Protein AF-A0A7X1J6A5-F1 (afdb_monomer)

pLDDT: mean 86.36, std 10.32, range [50.88, 98.5]

Organism: NCBI:txid2759956

Secondary structure (DSSP, 8-state):
--EEEEPPHHHHTT-S-TT--EEEEEEEEETTEEEEEEEEE-HHHHHHHHHHHHHHHHHHHHHHHHHHHHHHHHHHHHHHHHHHHHHTT---HHHHHHHHHHHHTT-

Mean predicted aligned error: 11.25 Å

Foldseek 3Di:
DKDKDFADPVRLVPPPDSQLRMKIWDWDDDPPDTDTDIDRHHPVVVVVVVVVVVVVVVVVVVVVVVVVVVVVVVVVVVVVVVVVCVVVVVPPVVVVVVVVVVVVVVD

Solvent-accessible surface area (backbone atoms only — not comparable to full-atom v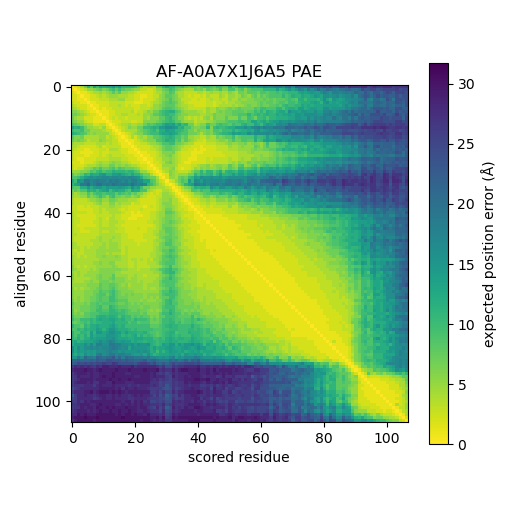alues): 6151 Å² total; per-residue (Å²): 120,76,48,78,46,76,59,55,70,75,77,37,63,89,48,96,60,60,66,41,36,32,42,37,37,41,66,42,80,49,102,90,48,77,46,75,47,76,45,72,32,33,71,68,52,52,53,51,51,49,55,54,48,54,51,51,53,51,50,53,51,51,53,49,53,51,53,50,52,55,48,52,52,52,52,52,50,52,53,51,52,55,50,50,36,59,75,68,67,50,71,59,56,69,58,51,47,52,51,51,54,53,55,62,75,76,111

Radius of gyration: 28.92 Å; Cα contacts (8 Å, |Δi|>4): 75; chains: 1; bounding box: 57×21×78 Å

Structure (mmCIF, N/CA/C/O backbone):
data_AF-A0A7X1J6A5-F1
#
_entry.id   AF-A0A7X1J6A5-F1
#
loop_
_atom_site.group_PDB
_atom_site.id
_atom_site.type_symbol
_atom_site.label_atom_id
_atom_site.label_alt_id
_atom_site.label_comp_id
_atom_site.label_asym_id
_atom_site.label_entity_id
_atom_site.label_seq_id
_atom_site.pdbx_PDB_ins_code
_atom_site.Cartn_x
_atom_site.Cartn_y
_atom_site.Cartn_z
_atom_site.occupancy
_atom_site.B_iso_or_equiv
_atom_site.auth_seq_id
_atom_site.auth_comp_id
_atom_site.auth_asym_id
_atom_site.auth_atom_id
_atom_site.pdbx_PDB_model_num
ATOM 1 N N . MET A 1 1 ? -15.356 7.892 1.882 1.00 68.81 1 MET A N 1
ATOM 2 C CA . MET A 1 1 ? -14.814 8.513 3.107 1.00 68.81 1 MET A CA 1
ATOM 3 C C . MET A 1 1 ? -14.793 7.461 4.201 1.00 68.81 1 MET A C 1
ATOM 5 O O . MET A 1 1 ? -15.766 6.725 4.300 1.00 68.81 1 MET A O 1
ATOM 9 N N . LEU A 1 2 ? -13.687 7.333 4.932 1.00 82.88 2 LEU A N 1
ATOM 10 C CA . LEU A 1 2 ? -13.583 6.437 6.084 1.00 82.88 2 LEU A CA 1
ATOM 11 C C . LEU A 1 2 ? -14.004 7.225 7.327 1.00 82.88 2 LEU A C 1
ATOM 13 O O . LEU A 1 2 ? -13.552 8.355 7.502 1.00 82.88 2 LEU A O 1
ATOM 17 N N . THR A 1 3 ? -14.899 6.666 8.137 1.00 88.75 3 THR A N 1
ATOM 18 C CA . THR A 1 3 ? -15.404 7.321 9.352 1.00 88.75 3 THR A CA 1
ATOM 19 C C . THR A 1 3 ? -15.076 6.484 10.577 1.00 88.75 3 THR A C 1
ATOM 21 O O . THR A 1 3 ? -15.095 5.255 10.526 1.00 88.75 3 THR A O 1
ATOM 24 N N . LEU A 1 4 ? -14.744 7.165 11.671 1.00 90.56 4 LEU A N 1
ATOM 25 C CA . LEU A 1 4 ? -14.400 6.558 12.949 1.00 90.56 4 LEU A CA 1
ATOM 26 C C . LEU A 1 4 ? -15.215 7.242 14.041 1.00 90.56 4 LEU A C 1
ATOM 28 O O . LEU A 1 4 ? -15.245 8.471 14.100 1.00 90.56 4 LEU A O 1
ATOM 32 N N . ARG A 1 5 ? -15.870 6.451 14.892 1.00 92.25 5 ARG A N 1
ATOM 33 C CA . ARG A 1 5 ? -16.605 6.956 16.055 1.00 92.25 5 ARG A CA 1
ATOM 34 C C . ARG A 1 5 ? -16.417 6.054 17.266 1.00 92.25 5 ARG A C 1
ATOM 36 O O . ARG A 1 5 ? -16.248 4.846 17.121 1.00 92.25 5 ARG A O 1
ATOM 43 N N . LEU A 1 6 ? -16.490 6.652 18.449 1.00 91.81 6 LEU A N 1
ATOM 44 C CA . LEU A 1 6 ? -16.660 5.919 19.699 1.00 91.81 6 LEU A CA 1
ATOM 45 C C . LEU A 1 6 ? -18.149 5.615 19.890 1.00 91.81 6 LEU A C 1
ATOM 47 O O . LEU A 1 6 ? -18.995 6.477 19.642 1.00 91.81 6 LEU A O 1
ATOM 51 N N . LEU A 1 7 ? -18.455 4.383 20.279 1.00 89.81 7 LEU A N 1
ATOM 52 C CA . LEU A 1 7 ? -19.799 3.934 20.611 1.00 89.81 7 LEU A CA 1
ATOM 53 C C . LEU A 1 7 ? -20.189 4.498 21.985 1.00 89.81 7 LEU A C 1
ATOM 55 O O . LEU A 1 7 ? -19.383 4.411 22.916 1.00 89.81 7 LEU A O 1
ATOM 59 N N . PRO A 1 8 ? -21.391 5.078 22.116 1.00 90.19 8 PRO A N 1
ATOM 60 C CA . PRO A 1 8 ? -21.896 5.548 23.395 1.00 90.19 8 PRO A CA 1
ATOM 61 C C . PRO A 1 8 ? -22.296 4.362 24.292 1.00 90.19 8 PRO A C 1
ATOM 63 O O . PRO A 1 8 ? -22.483 3.238 23.818 1.00 90.19 8 PRO A O 1
ATOM 66 N N . GLU A 1 9 ? -22.400 4.604 25.597 1.00 86.19 9 GLU A N 1
ATOM 67 C CA . GLU A 1 9 ? -22.580 3.561 26.617 1.00 86.19 9 GLU A CA 1
ATOM 68 C C . GLU A 1 9 ? -23.884 2.767 26.422 1.00 86.19 9 GLU A C 1
ATOM 70 O O . GLU A 1 9 ? -23.913 1.550 26.616 1.00 86.19 9 GLU A O 1
ATOM 75 N N . GLU A 1 10 ? -24.935 3.415 25.916 1.00 89.62 10 GLU A N 1
ATOM 76 C CA . GLU A 1 10 ? -26.224 2.788 25.614 1.00 89.62 10 GLU A CA 1
ATOM 77 C C . GLU A 1 10 ? -26.126 1.763 24.473 1.00 89.62 10 GLU A C 1
ATOM 79 O O . GLU A 1 10 ? -26.818 0.748 24.497 1.00 89.62 10 GLU A O 1
ATOM 84 N N . GLU A 1 11 ? -25.255 1.995 23.483 1.00 84.81 11 GLU A N 1
ATOM 85 C CA . GLU A 1 11 ? -25.013 1.057 22.373 1.00 84.81 11 GLU A CA 1
ATOM 86 C C . GLU A 1 11 ? -24.089 -0.107 22.775 1.00 84.81 11 GLU A C 1
ATOM 88 O O . GLU A 1 11 ? -24.024 -1.121 22.071 1.00 84.81 11 GLU A O 1
ATOM 93 N N . LEU A 1 12 ? -23.359 0.036 23.885 1.00 85.62 12 LEU A N 1
ATOM 94 C CA . LEU A 1 12 ? -22.501 -1.003 24.460 1.00 85.62 12 LEU A CA 1
ATOM 95 C C . LEU A 1 12 ? -23.259 -1.893 25.451 1.00 85.62 12 LEU A C 1
ATOM 97 O O . LEU A 1 12 ? -22.872 -3.048 25.652 1.00 85.62 12 LEU A O 1
ATOM 101 N N . ALA A 1 13 ? -24.357 -1.397 26.026 1.00 82.12 13 ALA A N 1
ATOM 102 C CA . ALA A 1 13 ? -25.219 -2.161 26.915 1.00 82.12 13 ALA A CA 1
ATOM 103 C C . ALA A 1 13 ? -25.784 -3.404 26.196 1.00 82.12 13 ALA A C 1
ATOM 105 O O . ALA A 1 13 ? -26.577 -3.312 25.262 1.00 82.12 13 ALA A O 1
ATOM 106 N N . GLY A 1 14 ? -25.354 -4.594 26.624 1.00 77.56 14 GLY A N 1
ATOM 107 C CA . GLY A 1 14 ? -25.769 -5.875 26.035 1.00 77.56 14 GLY A CA 1
ATOM 108 C C . GLY A 1 14 ? -24.863 -6.406 24.917 1.00 77.56 14 GLY A C 1
ATOM 109 O O . GLY A 1 14 ? -25.140 -7.471 24.364 1.00 77.56 14 GLY A O 1
ATOM 110 N N . VAL A 1 15 ? -23.763 -5.719 24.594 1.00 81.75 15 VAL A N 1
ATOM 111 C CA . VAL A 1 15 ? -22.726 -6.245 23.697 1.00 81.75 15 VAL A CA 1
ATOM 112 C C . VAL A 1 15 ? -21.813 -7.194 24.477 1.00 81.75 15 VAL A C 1
ATOM 114 O O . VAL A 1 15 ? -21.361 -6.876 25.571 1.00 81.75 15 VAL A O 1
ATOM 117 N N . ALA A 1 16 ? -21.516 -8.360 23.898 1.00 82.81 16 ALA A N 1
ATOM 118 C CA . ALA A 1 16 ? -20.708 -9.396 24.552 1.00 82.81 16 ALA A CA 1
ATOM 119 C C . ALA A 1 16 ? -19.255 -8.970 24.853 1.00 82.81 16 ALA A C 1
ATOM 121 O O . ALA A 1 16 ? -18.624 -9.542 25.735 1.00 82.81 16 ALA A O 1
ATOM 122 N N . ASP A 1 17 ? -18.730 -7.989 24.114 1.00 85.50 17 ASP A N 1
ATOM 123 C CA . ASP A 1 17 ? -17.370 -7.460 24.247 1.00 85.50 17 ASP A CA 1
ATOM 124 C C . ASP A 1 17 ? -17.405 -5.915 24.209 1.00 85.50 17 ASP A C 1
ATOM 126 O O . ASP A 1 17 ? -17.344 -5.319 23.125 1.00 85.50 17 ASP A O 1
ATOM 130 N N . PRO A 1 18 ? -17.572 -5.251 25.370 1.00 85.00 18 PRO A N 1
ATOM 131 C CA . PRO A 1 18 ? -17.685 -3.795 25.457 1.00 85.00 18 PRO A CA 1
ATOM 132 C C . PRO A 1 18 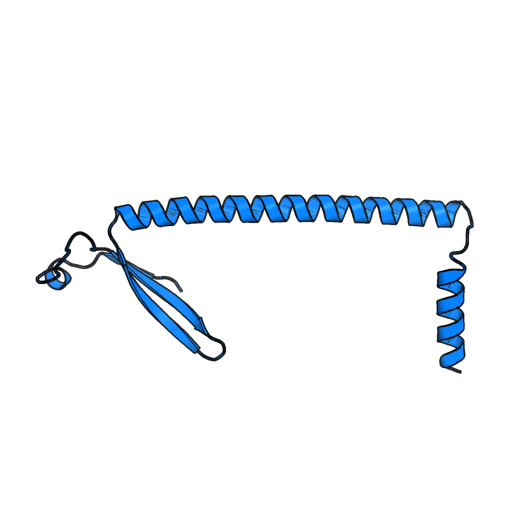? -16.359 -3.071 25.183 1.00 85.00 18 PRO A C 1
ATOM 134 O O . PRO A 1 18 ? -16.369 -1.874 24.898 1.00 85.00 18 PRO A O 1
ATOM 137 N N . GLU A 1 19 ? -15.220 -3.774 25.202 1.00 88.75 19 GLU A N 1
ATOM 138 C CA . GLU A 1 19 ? -13.922 -3.181 24.859 1.00 88.75 19 GLU A CA 1
ATOM 139 C C . GLU A 1 19 ? -13.846 -2.798 23.376 1.00 88.75 19 GLU A C 1
ATOM 141 O O . GLU A 1 19 ? -13.051 -1.936 22.993 1.00 88.75 19 GLU A O 1
ATOM 146 N N . ARG A 1 20 ? -14.706 -3.381 22.528 1.00 90.88 20 ARG A N 1
ATOM 147 C CA . ARG A 1 20 ? -14.850 -3.023 21.108 1.00 90.88 20 ARG A CA 1
ATOM 148 C C . ARG A 1 20 ? -15.705 -1.778 20.902 1.00 90.88 20 ARG A C 1
ATOM 150 O O . ARG A 1 20 ? -16.644 -1.767 20.103 1.00 90.88 20 ARG A O 1
ATOM 157 N N . CYS A 1 21 ? -15.362 -0.724 21.626 1.00 91.50 21 CYS A N 1
ATOM 158 C CA . CYS A 1 21 ? -16.105 0.523 21.657 1.00 91.50 21 CYS A CA 1
ATOM 159 C C . CYS A 1 21 ? -15.831 1.444 20.465 1.00 91.50 21 CYS A C 1
ATOM 161 O O . CYS A 1 21 ? -16.432 2.510 20.387 1.00 91.50 21 CYS A O 1
ATOM 163 N N . VAL A 1 22 ? -14.956 1.076 19.524 1.00 92.19 22 VAL A N 1
ATOM 164 C CA . VAL A 1 22 ? -14.712 1.896 18.333 1.00 92.19 22 VAL A CA 1
ATOM 165 C C . VAL A 1 22 ? -15.354 1.265 17.113 1.00 92.19 22 VAL A C 1
ATOM 167 O O . VAL A 1 22 ? -15.096 0.108 16.783 1.00 92.19 22 VAL A O 1
ATOM 170 N N . GLU A 1 23 ? -16.139 2.061 16.396 1.00 93.06 23 GLU A N 1
ATOM 171 C CA . GLU A 1 23 ? -16.709 1.691 15.113 1.00 93.06 23 GLU A CA 1
ATOM 172 C C . GLU A 1 23 ? -15.981 2.401 13.969 1.00 93.06 23 GLU A C 1
ATOM 174 O O . GLU A 1 23 ? -15.845 3.627 13.939 1.00 93.06 23 GLU A O 1
ATOM 179 N N . LEU A 1 24 ? -15.521 1.600 13.011 1.00 90.75 24 LEU A N 1
ATOM 180 C CA . LEU A 1 24 ? -14.845 2.035 11.798 1.00 90.75 24 LEU A CA 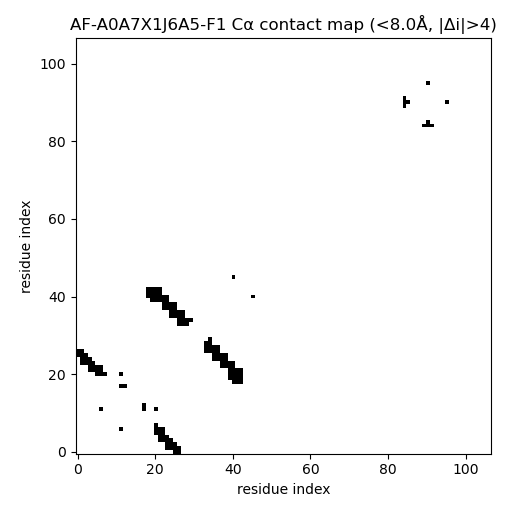1
ATOM 181 C C . LEU A 1 24 ? -15.708 1.683 10.584 1.00 90.75 24 LEU A C 1
ATOM 183 O O . LEU A 1 24 ? -15.946 0.503 10.320 1.00 90.75 24 LEU A O 1
ATOM 187 N N . ALA A 1 25 ? -16.138 2.683 9.815 1.00 90.81 25 ALA A N 1
ATOM 188 C CA . ALA A 1 25 ? -16.866 2.475 8.567 1.00 90.81 25 ALA A CA 1
ATOM 189 C C . ALA A 1 25 ? -15.914 2.613 7.372 1.00 90.81 25 ALA A C 1
ATOM 191 O O . ALA A 1 25 ? -15.381 3.688 7.081 1.00 90.81 25 ALA A O 1
ATOM 192 N N . VAL A 1 26 ? -15.692 1.500 6.675 1.00 86.31 26 VAL A N 1
ATOM 193 C CA . VAL A 1 26 ? -14.748 1.399 5.561 1.00 86.31 26 VAL A CA 1
ATOM 194 C C . VAL A 1 26 ? -15.521 1.283 4.248 1.00 86.31 26 VAL A C 1
ATOM 196 O O . VAL A 1 26 ? -16.199 0.273 4.032 1.00 86.31 26 VAL A O 1
ATOM 199 N N . PRO A 1 27 ? -15.417 2.268 3.339 1.00 83.81 27 PRO A N 1
ATOM 200 C CA . PRO A 1 27 ? -15.968 2.131 2.002 1.00 83.81 27 PRO A CA 1
ATOM 201 C C . PRO A 1 27 ? -15.156 1.088 1.229 1.00 83.81 27 PRO A C 1
ATOM 203 O O . PRO A 1 27 ? -13.930 1.163 1.145 1.00 83.81 27 PRO A O 1
ATOM 206 N N . ARG A 1 28 ? -15.843 0.113 0.647 1.00 79.88 28 ARG A N 1
ATOM 207 C CA . ARG A 1 28 ? -15.284 -0.852 -0.292 1.00 79.88 28 ARG A CA 1
ATOM 208 C C . ARG A 1 28 ? -15.922 -0.633 -1.649 1.00 79.88 28 ARG A C 1
ATOM 210 O O . ARG A 1 28 ? -17.133 -0.764 -1.798 1.00 79.88 28 ARG A O 1
ATOM 217 N N . SER A 1 29 ? -15.084 -0.299 -2.623 1.00 74.88 29 SER A N 1
ATOM 218 C CA . SER A 1 29 ? -15.492 -0.276 -4.021 1.00 74.88 29 SER A CA 1
ATOM 219 C C . SER A 1 29 ? -15.442 -1.696 -4.577 1.00 74.88 29 SER A C 1
ATOM 221 O O . SER A 1 29 ? -14.418 -2.373 -4.486 1.00 74.88 29 SER A O 1
ATOM 223 N N . THR A 1 30 ? -16.562 -2.137 -5.130 1.00 73.94 30 THR A N 1
ATOM 224 C CA . THR A 1 30 ? -16.656 -3.259 -6.071 1.00 73.94 30 THR A CA 1
ATOM 225 C C . THR A 1 30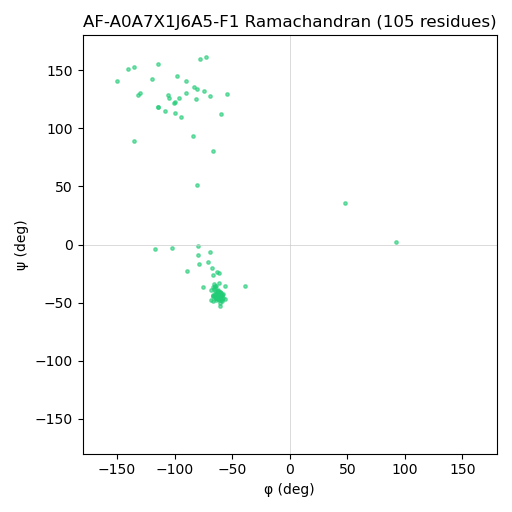 ? -17.108 -2.687 -7.412 1.00 73.94 30 THR A C 1
ATOM 227 O O . THR A 1 30 ? -17.715 -1.621 -7.407 1.00 73.94 30 THR A O 1
ATOM 230 N N . ALA A 1 31 ? -16.796 -3.355 -8.528 1.00 75.12 31 ALA A N 1
ATOM 231 C CA . ALA A 1 31 ? -16.839 -2.810 -9.896 1.00 75.12 31 ALA A CA 1
ATOM 232 C C . ALA A 1 31 ? -18.015 -1.859 -10.226 1.00 75.12 31 ALA A C 1
ATOM 234 O O . ALA A 1 31 ? -17.777 -0.862 -10.895 1.00 75.12 31 ALA A O 1
ATOM 235 N N . ASP A 1 32 ? -19.219 -2.097 -9.686 1.00 75.12 32 ASP A N 1
ATOM 236 C CA . ASP A 1 32 ? -20.408 -1.255 -9.907 1.00 75.12 32 ASP A CA 1
ATOM 237 C C . ASP A 1 32 ? -20.988 -0.564 -8.655 1.00 75.12 32 ASP A C 1
ATOM 239 O O . ASP A 1 32 ? -21.974 0.168 -8.759 1.00 75.12 32 ASP A O 1
ATOM 243 N N . ARG A 1 33 ? -20.457 -0.802 -7.444 1.00 74.31 33 ARG A N 1
ATOM 244 C CA . ARG A 1 33 ? -21.042 -0.283 -6.188 1.00 74.31 33 ARG A CA 1
ATOM 245 C C . ARG A 1 33 ? -20.011 -0.033 -5.093 1.00 74.31 33 ARG A C 1
ATOM 247 O O . ARG A 1 33 ? -19.127 -0.854 -4.844 1.00 74.31 33 ARG A O 1
ATOM 254 N N . ILE A 1 34 ? -20.212 1.061 -4.356 1.00 78.31 34 ILE A N 1
ATOM 255 C CA . ILE A 1 34 ? -19.506 1.344 -3.103 1.00 78.31 34 ILE A CA 1
ATOM 256 C C . ILE A 1 34 ? -20.373 0.846 -1.943 1.00 78.31 34 ILE A C 1
ATOM 258 O O . ILE A 1 34 ? -21.414 1.428 -1.649 1.00 78.31 34 ILE A O 1
ATOM 262 N N . ALA A 1 35 ? -19.943 -0.225 -1.280 1.00 82.44 35 ALA A N 1
ATOM 263 C CA . ALA A 1 35 ? -20.557 -0.717 -0.048 1.00 82.44 35 ALA A CA 1
ATOM 264 C C . ALA A 1 35 ? -19.765 -0.222 1.167 1.00 82.44 35 ALA A C 1
ATOM 266 O O . ALA A 1 35 ? -18.540 -0.131 1.115 1.00 82.44 35 ALA A O 1
ATOM 267 N N . VAL A 1 36 ? -20.435 0.074 2.281 1.00 84.12 36 VAL A N 1
ATOM 268 C CA . VAL A 1 36 ? -19.762 0.434 3.537 1.00 84.12 36 VAL A CA 1
ATOM 269 C C . VAL A 1 36 ? -19.741 -0.782 4.451 1.00 84.12 36 VAL A C 1
ATOM 271 O O . VAL A 1 36 ? -20.786 -1.334 4.784 1.00 84.12 36 VAL A O 1
ATOM 274 N N . ARG A 1 37 ? -18.543 -1.205 4.859 1.00 86.12 37 ARG A N 1
ATOM 275 C CA . ARG A 1 37 ? -18.355 -2.250 5.867 1.00 86.12 37 ARG A CA 1
ATOM 276 C C . ARG A 1 37 ? -18.050 -1.596 7.208 1.00 86.12 37 ARG A C 1
ATOM 278 O O . ARG A 1 37 ? -17.060 -0.877 7.311 1.00 86.12 37 ARG A O 1
ATOM 285 N N . THR A 1 38 ? -18.852 -1.885 8.225 1.00 88.00 38 THR A N 1
ATOM 286 C CA . THR A 1 38 ? -18.581 -1.476 9.606 1.00 88.00 38 THR A CA 1
ATOM 287 C C . THR A 1 38 ? -17.769 -2.542 10.338 1.00 88.00 38 THR A C 1
ATOM 289 O O . THR A 1 38 ? -17.939 -3.747 10.130 1.00 88.00 38 THR A O 1
ATOM 292 N N . LEU A 1 39 ? -16.827 -2.096 11.163 1.00 88.62 39 LEU A N 1
ATOM 293 C CA . LEU A 1 39 ? -15.961 -2.935 11.985 1.00 88.62 39 LEU A CA 1
ATOM 294 C C . LEU A 1 39 ? -15.967 -2.389 13.409 1.00 88.62 39 LEU A C 1
ATOM 296 O O . LEU A 1 39 ? -15.713 -1.202 13.600 1.00 88.62 39 LEU A O 1
ATOM 30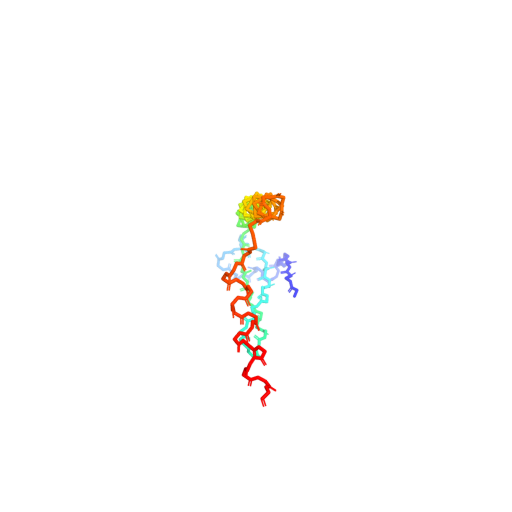0 N N . ARG A 1 40 ? -16.223 -3.260 14.390 1.00 90.06 40 ARG A N 1
ATOM 301 C CA . ARG A 1 40 ? -16.072 -2.941 15.813 1.00 90.06 40 ARG A CA 1
ATOM 302 C C . ARG A 1 40 ? -14.712 -3.414 16.305 1.00 90.06 40 ARG A C 1
ATOM 304 O O . ARG A 1 40 ? -14.359 -4.578 16.107 1.00 90.06 40 ARG A O 1
ATOM 311 N N . LEU A 1 41 ? -13.960 -2.497 16.896 1.00 92.44 41 LEU A N 1
ATOM 31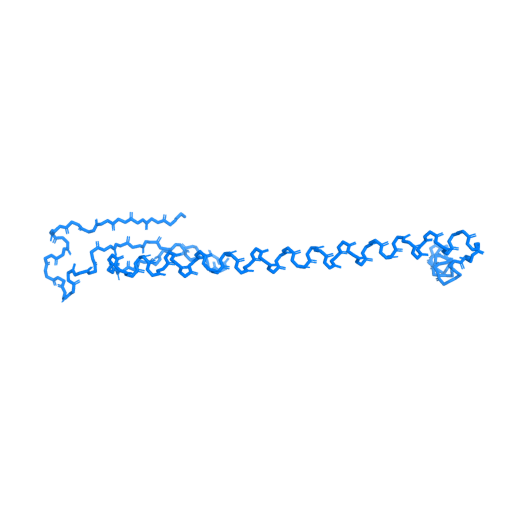2 C CA . LEU A 1 41 ? -12.551 -2.646 17.244 1.00 92.44 41 LEU A CA 1
ATOM 313 C C . LEU A 1 41 ? -12.301 -2.117 18.653 1.00 92.44 41 LEU A C 1
ATOM 315 O O . LEU A 1 41 ? -12.992 -1.206 19.113 1.00 92.44 41 LEU A O 1
ATOM 319 N N . THR A 1 42 ? -11.280 -2.661 19.310 1.00 94.06 42 THR A N 1
ATOM 320 C CA . THR A 1 42 ? -10.762 -2.078 20.551 1.00 94.06 42 THR A CA 1
ATOM 321 C C . THR A 1 42 ? -9.875 -0.862 20.248 1.00 94.06 42 THR A C 1
ATOM 323 O O . THR A 1 42 ? -9.321 -0.751 19.146 1.00 94.06 42 THR A O 1
ATOM 326 N N . PRO A 1 43 ? -9.640 0.041 21.215 1.00 92.06 43 PRO A N 1
ATOM 327 C CA . PRO A 1 43 ? -8.639 1.097 21.059 1.00 92.06 43 PRO A CA 1
ATOM 328 C C . PRO A 1 43 ? -7.239 0.551 20.729 1.00 92.06 43 PRO A C 1
ATOM 330 O O . PRO A 1 43 ? -6.512 1.134 19.924 1.00 92.06 43 PRO A O 1
ATOM 333 N N . ALA A 1 44 ? -6.874 -0.607 21.289 1.00 93.94 44 ALA A N 1
ATOM 334 C CA . ALA A 1 44 ? -5.600 -1.261 21.002 1.00 93.94 44 ALA A CA 1
ATOM 335 C C . ALA A 1 44 ? -5.511 -1.757 19.545 1.00 93.94 44 ALA A C 1
ATOM 337 O O . ALA A 1 44 ? -4.451 -1.652 18.924 1.00 93.94 44 ALA A O 1
ATOM 338 N N . ASP A 1 45 ? -6.615 -2.250 18.973 1.00 94.12 45 ASP A N 1
ATOM 339 C CA . ASP A 1 45 ? -6.682 -2.626 17.554 1.00 94.12 45 ASP A CA 1
ATOM 340 C C . ASP A 1 45 ? -6.441 -1.432 16.632 1.00 94.12 45 ASP A C 1
ATOM 342 O O . ASP A 1 45 ? -5.741 -1.571 15.630 1.00 94.12 45 ASP A O 1
ATOM 346 N N . LEU A 1 46 ? -6.964 -0.249 16.967 1.00 91.56 46 LEU A N 1
ATOM 347 C CA . LEU A 1 46 ? -6.719 0.958 16.171 1.00 91.56 46 LEU A CA 1
ATOM 348 C C . LEU A 1 46 ? -5.255 1.368 16.180 1.00 91.56 46 LEU A C 1
ATOM 350 O O . LEU A 1 46 ? -4.716 1.731 15.135 1.00 91.56 46 LEU A O 1
ATOM 354 N N . VAL A 1 47 ? -4.607 1.306 17.346 1.00 93.88 47 VAL A N 1
ATOM 355 C CA . VAL A 1 47 ? -3.176 1.605 17.459 1.00 93.88 47 VAL A CA 1
ATOM 356 C C . VAL A 1 47 ? -2.378 0.623 16.607 1.00 93.88 47 VAL A C 1
ATOM 358 O O . VAL A 1 47 ? -1.538 1.048 15.815 1.00 93.88 47 VAL A O 1
ATOM 361 N N . ARG A 1 48 ? -2.689 -0.678 16.687 1.00 95.44 48 ARG A N 1
ATOM 362 C CA . ARG A 1 48 ? -2.066 -1.698 15.830 1.00 95.44 48 ARG A CA 1
ATOM 363 C C . ARG A 1 48 ? -2.285 -1.414 14.345 1.00 95.44 48 ARG A C 1
ATOM 365 O O . ARG A 1 48 ? -1.331 -1.476 13.572 1.00 95.44 48 ARG A O 1
ATOM 372 N N . LEU A 1 49 ? -3.512 -1.075 13.950 1.00 91.75 49 LEU A N 1
ATOM 373 C CA . LEU A 1 49 ? -3.861 -0.775 12.563 1.00 91.75 49 LEU A CA 1
ATOM 374 C C . LEU A 1 49 ? -3.099 0.447 12.042 1.00 91.75 49 LEU A C 1
ATOM 376 O O . LEU A 1 49 ? -2.593 0.415 10.919 1.00 91.75 49 LEU A O 1
ATOM 380 N N . ARG A 1 50 ? -2.976 1.502 12.855 1.00 91.88 50 ARG A N 1
ATOM 381 C CA . ARG A 1 50 ? -2.191 2.694 12.518 1.00 91.88 50 ARG A CA 1
ATOM 382 C C . ARG A 1 50 ? -0.727 2.337 12.287 1.00 91.88 50 ARG A C 1
ATOM 384 O O . ARG A 1 50 ? -0.212 2.624 11.214 1.00 91.88 50 ARG A O 1
ATOM 391 N N . THR A 1 51 ? -0.091 1.650 13.235 1.00 96.75 51 THR A N 1
ATOM 392 C CA . THR A 1 51 ? 1.318 1.247 13.110 1.00 96.75 51 THR A CA 1
ATOM 393 C C . THR A 1 51 ? 1.548 0.372 11.878 1.00 96.75 51 THR A C 1
ATOM 395 O O . THR A 1 51 ? 2.497 0.595 11.129 1.00 96.75 51 THR A O 1
ATOM 398 N N . ALA A 1 52 ? 0.661 -0.593 11.619 1.00 96.31 52 ALA A N 1
ATOM 399 C CA . ALA A 1 52 ? 0.746 -1.440 10.432 1.00 96.31 52 ALA A CA 1
ATOM 400 C C . ALA A 1 52 ? 0.604 -0.630 9.131 1.00 96.31 52 ALA A C 1
ATOM 402 O O . ALA A 1 52 ? 1.332 -0.870 8.168 1.00 96.31 52 ALA A O 1
ATOM 403 N N . THR A 1 53 ? -0.300 0.353 9.112 1.00 94.31 53 THR A N 1
ATOM 404 C CA . THR A 1 53 ? -0.507 1.240 7.959 1.00 94.31 53 THR A CA 1
ATOM 405 C C . THR A 1 53 ? 0.707 2.135 7.720 1.00 94.31 53 THR A C 1
ATOM 407 O O . THR A 1 53 ? 1.144 2.270 6.580 1.00 94.31 53 THR A O 1
ATOM 410 N N . ASP A 1 54 ? 1.286 2.703 8.779 1.00 97.50 54 ASP A N 1
ATOM 411 C CA . ASP A 1 54 ? 2.472 3.558 8.691 1.00 97.50 54 ASP A CA 1
ATOM 412 C C . ASP A 1 54 ? 3.677 2.777 8.141 1.00 97.50 54 ASP A C 1
ATOM 414 O O . ASP A 1 54 ? 4.374 3.261 7.245 1.00 97.50 54 ASP A O 1
ATOM 418 N N . LEU A 1 55 ? 3.874 1.535 8.602 1.00 98.06 55 LEU A N 1
ATOM 419 C CA . LEU A 1 55 ? 4.904 0.635 8.076 1.00 98.06 55 LEU A CA 1
ATOM 420 C C . LEU A 1 55 ? 4.673 0.294 6.599 1.00 98.06 55 LEU A C 1
ATOM 422 O O . LEU A 1 55 ? 5.602 0.389 5.797 1.00 98.06 55 LEU A O 1
ATOM 426 N N . ALA A 1 56 ? 3.441 -0.055 6.220 1.00 97.62 56 ALA A N 1
ATOM 427 C CA . ALA A 1 56 ? 3.107 -0.363 4.831 1.00 97.62 56 ALA A CA 1
ATOM 428 C C . ALA A 1 56 ? 3.311 0.852 3.907 1.00 97.62 56 ALA A C 1
ATOM 430 O O . ALA A 1 56 ? 3.867 0.721 2.819 1.00 97.62 56 ALA A O 1
ATOM 431 N N . LEU A 1 57 ? 2.915 2.052 4.345 1.00 97.88 57 LEU A N 1
ATOM 432 C CA . LEU A 1 57 ? 3.134 3.289 3.592 1.00 97.88 57 LEU A CA 1
ATOM 433 C C . LEU A 1 57 ? 4.622 3.615 3.445 1.00 97.88 57 LEU A C 1
ATOM 435 O O . LEU A 1 57 ? 5.042 4.068 2.379 1.00 97.88 57 LEU A O 1
ATOM 439 N N . ALA A 1 58 ? 5.420 3.397 4.492 1.00 97.88 58 ALA A N 1
ATOM 440 C CA . ALA A 1 58 ? 6.866 3.571 4.424 1.00 97.88 58 ALA A CA 1
ATOM 441 C C . ALA A 1 58 ? 7.500 2.603 3.413 1.00 97.88 58 ALA A C 1
ATOM 443 O O . ALA A 1 58 ? 8.328 3.026 2.605 1.00 97.88 58 ALA A O 1
ATOM 444 N N . ASP A 1 59 ? 7.075 1.337 3.400 1.00 98.25 59 ASP A N 1
ATOM 445 C CA . ASP A 1 59 ? 7.564 0.349 2.438 1.00 98.25 59 ASP A CA 1
ATOM 446 C C . ASP A 1 59 ? 7.194 0.713 0.993 1.00 98.25 59 ASP A C 1
ATOM 448 O O . ASP A 1 59 ? 8.073 0.786 0.134 1.00 98.25 59 ASP A O 1
ATOM 452 N N . ILE A 1 60 ? 5.931 1.071 0.732 1.00 97.94 60 ILE A N 1
ATOM 453 C CA . ILE A 1 60 ? 5.481 1.523 -0.597 1.00 97.94 60 ILE A CA 1
ATOM 454 C C . ILE A 1 60 ? 6.317 2.714 -1.073 1.00 97.94 60 ILE A C 1
ATOM 456 O O . ILE A 1 60 ? 6.805 2.717 -2.204 1.00 97.94 60 ILE A O 1
ATOM 460 N N . ARG A 1 61 ? 6.532 3.720 -0.215 1.00 98.19 61 ARG A N 1
ATOM 461 C CA . ARG A 1 61 ? 7.361 4.888 -0.556 1.00 98.19 61 ARG A CA 1
ATOM 462 C C . ARG A 1 61 ? 8.790 4.478 -0.897 1.00 98.19 61 ARG A C 1
ATOM 464 O O . ARG A 1 61 ? 9.324 4.938 -1.902 1.00 98.19 61 ARG A O 1
ATOM 471 N N . ASN A 1 62 ? 9.392 3.587 -0.113 1.00 98.31 62 ASN A N 1
ATOM 472 C CA . ASN A 1 62 ? 10.737 3.085 -0.383 1.00 98.31 62 ASN A CA 1
ATOM 473 C C . ASN A 1 62 ? 10.814 2.339 -1.720 1.00 98.31 62 ASN A C 1
ATOM 475 O O . ASN A 1 62 ? 11.759 2.546 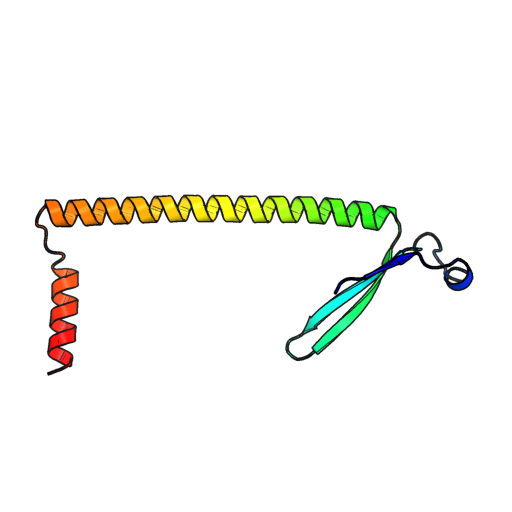-2.484 1.00 98.31 62 ASN A O 1
ATOM 479 N N . GLN A 1 63 ? 9.825 1.499 -2.030 1.00 98.25 63 GLN A N 1
ATOM 480 C CA . GLN A 1 63 ? 9.755 0.792 -3.307 1.00 98.25 63 GLN A CA 1
ATOM 481 C C . GLN A 1 63 ? 9.617 1.763 -4.485 1.00 98.25 63 GLN A C 1
ATOM 483 O O . GLN A 1 63 ? 10.355 1.634 -5.463 1.00 98.25 63 GLN A O 1
ATOM 488 N N . VAL A 1 64 ? 8.745 2.771 -4.372 1.00 98.50 64 VAL A N 1
ATOM 489 C CA . VAL A 1 64 ? 8.576 3.817 -5.394 1.00 98.50 64 VAL A CA 1
ATOM 490 C C . VAL A 1 64 ? 9.881 4.576 -5.621 1.00 98.50 64 VAL A C 1
ATOM 492 O O . VAL A 1 64 ? 10.321 4.693 -6.762 1.00 98.50 64 VAL A O 1
ATOM 495 N N . MET A 1 65 ? 10.551 5.016 -4.552 1.00 98.31 65 MET A N 1
ATOM 496 C CA . MET A 1 65 ? 11.824 5.735 -4.662 1.00 98.31 65 MET A CA 1
ATOM 497 C C . MET A 1 65 ? 12.909 4.893 -5.344 1.00 98.31 65 MET A C 1
ATOM 499 O O . MET A 1 65 ? 13.654 5.396 -6.185 1.00 98.31 65 MET A O 1
ATOM 503 N N . ARG A 1 66 ? 12.991 3.594 -5.024 1.00 98.19 66 ARG A N 1
ATOM 504 C CA . ARG A 1 66 ? 13.931 2.668 -5.679 1.00 98.19 66 ARG A CA 1
ATOM 505 C C . ARG A 1 66 ? 13.606 2.481 -7.159 1.00 98.19 66 ARG A C 1
ATOM 507 O O . ARG A 1 66 ? 14.514 2.521 -7.988 1.00 98.19 66 ARG A O 1
ATOM 514 N N . ALA A 1 67 ? 12.331 2.292 -7.491 1.00 98.06 67 ALA A N 1
ATOM 515 C CA . ALA A 1 67 ? 11.884 2.137 -8.871 1.00 98.06 67 ALA A CA 1
ATOM 516 C C . ALA A 1 67 ? 12.175 3.397 -9.699 1.00 98.06 67 ALA A C 1
ATOM 518 O O . ALA A 1 67 ? 12.685 3.297 -10.817 1.00 98.06 67 ALA A O 1
ATOM 519 N N . GLU A 1 68 ? 11.924 4.577 -9.131 1.00 98.31 68 GLU A N 1
ATOM 520 C CA . GLU A 1 68 ? 12.218 5.859 -9.764 1.00 98.31 68 GLU A CA 1
ATOM 521 C C . GLU A 1 68 ? 13.723 6.053 -9.981 1.00 98.31 68 GLU A C 1
ATOM 523 O O . GLU A 1 68 ? 14.141 6.410 -11.083 1.00 98.31 68 GLU A O 1
ATOM 528 N N . ALA A 1 69 ? 14.553 5.764 -8.975 1.00 98.25 69 ALA A N 1
ATOM 529 C CA . ALA A 1 69 ? 16.005 5.855 -9.104 1.00 98.25 69 ALA A CA 1
ATOM 530 C C . ALA A 1 69 ? 16.535 4.936 -10.220 1.00 98.25 69 ALA A C 1
ATOM 532 O O . ALA A 1 69 ? 17.293 5.379 -11.087 1.00 98.25 69 ALA A O 1
ATOM 533 N N . ALA A 1 70 ? 16.078 3.681 -10.255 1.00 98.25 70 ALA A N 1
ATOM 534 C CA . ALA A 1 70 ? 16.452 2.722 -11.293 1.00 98.25 70 ALA A CA 1
ATOM 535 C C . ALA A 1 70 ? 15.959 3.140 -12.689 1.00 98.25 70 ALA A C 1
ATOM 537 O O . ALA A 1 70 ? 16.626 2.895 -13.698 1.00 98.25 70 ALA A O 1
ATOM 538 N N . TRP A 1 71 ? 14.781 3.760 -12.783 1.00 97.12 71 TRP A N 1
ATOM 539 C CA . TRP A 1 71 ? 14.282 4.320 -14.037 1.00 97.12 71 TRP A CA 1
ATOM 540 C C . TRP A 1 71 ? 15.137 5.502 -14.510 1.00 97.12 71 TRP A C 1
ATOM 542 O O . TRP A 1 71 ? 15.600 5.484 -15.650 1.00 97.12 71 TRP A O 1
ATOM 552 N N . ARG A 1 72 ? 15.442 6.464 -13.630 1.00 98.00 72 ARG A N 1
ATOM 553 C CA . ARG A 1 72 ? 16.301 7.619 -13.948 1.00 98.00 72 ARG A CA 1
ATOM 554 C C . ARG A 1 72 ? 17.698 7.191 -14.393 1.00 98.00 72 ARG A C 1
ATOM 556 O O . ARG A 1 72 ? 18.216 7.732 -15.366 1.00 98.00 72 ARG A O 1
ATOM 563 N N . GLN A 1 73 ? 18.287 6.190 -13.738 1.00 98.00 73 GLN A N 1
ATOM 564 C CA . GLN A 1 73 ? 19.587 5.644 -14.130 1.00 98.00 73 GLN A CA 1
ATOM 565 C C . GLN A 1 73 ? 19.551 5.047 -15.544 1.00 98.00 73 GLN A C 1
ATOM 567 O O . GLN A 1 73 ? 20.420 5.348 -16.363 1.00 98.00 73 GLN A O 1
ATOM 572 N N . ARG A 1 74 ? 18.536 4.227 -15.852 1.00 96.38 74 ARG A N 1
ATOM 573 C CA . ARG A 1 74 ? 18.367 3.632 -17.189 1.00 96.38 74 ARG A CA 1
ATOM 574 C C . ARG A 1 74 ? 18.153 4.693 -18.261 1.00 96.38 74 ARG A C 1
ATOM 576 O O . ARG A 1 74 ? 18.771 4.610 -19.316 1.00 96.38 74 ARG A O 1
ATOM 583 N N . LEU A 1 75 ? 17.334 5.701 -17.971 1.00 95.38 75 LEU A N 1
ATOM 584 C CA . LEU A 1 75 ? 17.088 6.815 -18.882 1.00 95.38 75 LEU A CA 1
ATOM 585 C C . LEU A 1 75 ? 18.369 7.618 -19.152 1.00 95.38 75 LEU A C 1
ATOM 587 O O . LEU A 1 75 ? 18.672 7.934 -20.299 1.00 95.38 75 LEU A O 1
ATOM 591 N N . GLY A 1 76 ? 19.157 7.899 -18.110 1.00 94.75 76 GLY A N 1
ATOM 592 C CA . GLY A 1 76 ? 20.445 8.579 -18.246 1.00 94.75 76 GLY A CA 1
ATOM 593 C C . GLY A 1 76 ? 21.435 7.797 -19.110 1.00 94.75 76 GLY A C 1
ATOM 594 O O . GLY A 1 76 ? 22.065 8.380 -19.992 1.00 94.75 76 GLY A O 1
ATOM 595 N N . LYS A 1 77 ? 21.523 6.475 -18.907 1.00 94.94 77 LYS A N 1
ATOM 596 C CA . LYS A 1 77 ? 22.341 5.582 -19.739 1.00 94.94 77 LYS A CA 1
ATOM 597 C C . LYS A 1 77 ? 21.890 5.618 -21.200 1.00 94.94 77 LYS A C 1
ATOM 599 O O . LYS A 1 77 ? 22.716 5.870 -22.068 1.00 94.94 77 LYS A O 1
ATOM 604 N N . TRP A 1 78 ? 20.593 5.457 -21.452 1.00 89.00 78 TRP A N 1
ATOM 605 C CA . TRP A 1 78 ? 20.032 5.495 -22.803 1.00 89.00 78 TRP A CA 1
ATOM 606 C C . TRP A 1 78 ? 20.333 6.819 -23.521 1.00 89.00 78 TRP A C 1
ATOM 608 O O . TRP A 1 78 ? 20.744 6.819 -24.677 1.00 89.00 78 TRP A O 1
ATOM 618 N N . HIS A 1 79 ? 20.220 7.957 -22.828 1.00 90.62 79 HIS A N 1
ATOM 619 C CA . HIS A 1 79 ? 20.598 9.251 -23.401 1.00 90.62 79 HIS A CA 1
ATOM 620 C C . HIS A 1 79 ? 22.096 9.375 -23.692 1.00 90.62 79 HIS A C 1
ATOM 622 O O . HIS A 1 79 ? 22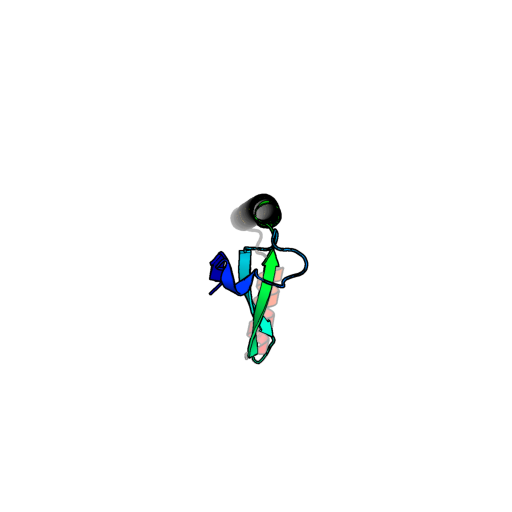.465 10.000 -24.684 1.00 90.62 79 HIS A O 1
ATOM 628 N N . ALA A 1 80 ? 22.963 8.836 -22.832 1.00 91.56 80 ALA A N 1
ATOM 629 C CA . ALA A 1 80 ? 24.404 8.854 -23.063 1.00 91.56 80 ALA A CA 1
ATOM 630 C C . ALA A 1 80 ? 24.790 7.985 -24.268 1.00 91.56 80 ALA A C 1
ATOM 632 O O . ALA A 1 80 ? 25.547 8.442 -25.117 1.00 91.56 80 ALA A O 1
ATOM 633 N N . GLU A 1 81 ? 24.217 6.784 -24.374 1.00 87.00 81 GLU A N 1
ATOM 634 C CA . GLU A 1 81 ? 24.390 5.888 -25.523 1.00 87.00 81 GLU A CA 1
ATOM 635 C C . GLU A 1 81 ? 23.881 6.538 -26.814 1.00 87.00 81 GLU A C 1
ATOM 637 O O . GLU A 1 81 ? 24.589 6.548 -27.817 1.00 87.00 81 GLU A O 1
ATOM 642 N N . GLY A 1 82 ? 22.701 7.166 -26.772 1.00 81.94 82 GLY A N 1
ATOM 643 C CA . GLY A 1 82 ? 22.156 7.899 -27.913 1.00 81.94 82 GLY A CA 1
ATOM 644 C C . GLY A 1 82 ? 23.053 9.057 -28.363 1.00 81.94 82 GLY A C 1
ATOM 645 O O . GLY A 1 82 ? 23.266 9.229 -29.560 1.00 81.94 82 GLY A O 1
ATOM 646 N N . ARG A 1 83 ? 23.625 9.829 -27.426 1.00 83.62 83 ARG A N 1
ATOM 647 C CA . ARG A 1 83 ? 24.600 10.884 -27.764 1.00 83.62 83 ARG A CA 1
ATOM 648 C C . ARG A 1 83 ? 25.870 10.309 -28.384 1.00 83.62 83 ARG A C 1
ATOM 650 O O . ARG A 1 83 ? 26.303 10.816 -29.410 1.00 83.62 83 ARG A O 1
ATOM 657 N N . ALA A 1 84 ? 26.422 9.247 -27.801 1.00 84.62 84 ALA A N 1
ATOM 658 C CA . ALA A 1 84 ? 27.633 8.610 -28.307 1.00 84.62 84 ALA A CA 1
ATOM 659 C C . ALA A 1 84 ? 27.450 8.067 -29.734 1.00 84.62 84 ALA A C 1
ATOM 661 O O . ALA A 1 84 ? 28.327 8.262 -30.566 1.00 84.62 84 ALA A O 1
ATOM 662 N N . ALA A 1 85 ? 26.303 7.453 -30.045 1.00 79.81 85 ALA A N 1
ATOM 663 C CA . ALA A 1 85 ? 26.001 6.971 -31.396 1.00 79.81 85 ALA A CA 1
ATOM 664 C C . ALA A 1 85 ? 25.934 8.116 -32.426 1.00 79.81 85 ALA A C 1
ATOM 666 O O . ALA A 1 85 ? 26.481 8.008 -33.524 1.00 79.81 85 ALA A O 1
ATOM 667 N N . VAL A 1 86 ? 25.319 9.246 -32.051 1.00 77.19 86 VAL A N 1
ATOM 668 C CA . VAL A 1 86 ? 25.280 10.454 -32.893 1.00 77.19 86 VAL A CA 1
ATOM 669 C C . VAL A 1 86 ? 26.685 11.031 -33.101 1.00 77.19 86 VAL A C 1
ATOM 671 O O . VAL A 1 86 ? 27.046 11.350 -34.230 1.00 77.19 86 VAL A O 1
ATOM 674 N N . GLU A 1 87 ? 27.488 11.147 -32.039 1.00 79.38 87 GLU A N 1
ATOM 675 C CA . GLU A 1 87 ? 28.865 11.663 -32.100 1.00 79.38 87 GLU A CA 1
ATOM 676 C C . GLU A 1 87 ? 29.802 10.756 -32.908 1.00 79.38 87 GLU A C 1
ATOM 678 O O . GLU A 1 87 ? 30.644 11.252 -33.656 1.00 79.38 87 GLU A O 1
ATOM 683 N N . ALA A 1 88 ? 29.626 9.436 -32.815 1.00 80.12 88 ALA A N 1
ATOM 684 C CA . ALA A 1 88 ? 30.358 8.456 -33.613 1.00 80.12 88 ALA A CA 1
ATOM 685 C C . ALA A 1 88 ? 29.971 8.486 -35.101 1.00 80.12 88 ALA A C 1
ATOM 687 O O . ALA A 1 88 ? 30.589 7.789 -35.906 1.00 80.12 88 ALA A O 1
ATOM 688 N N . ASN A 1 89 ? 28.957 9.282 -35.471 1.00 67.81 89 ASN A N 1
ATOM 689 C CA . ASN A 1 89 ? 28.337 9.273 -36.790 1.00 67.81 89 ASN A CA 1
ATOM 690 C C . ASN A 1 89 ? 28.011 7.837 -37.229 1.00 67.81 89 ASN A C 1
ATOM 692 O O . ASN A 1 89 ? 28.160 7.493 -38.401 1.00 67.81 89 ASN A O 1
ATOM 696 N N . GLU A 1 90 ? 27.613 6.997 -36.267 1.00 62.66 90 GLU A N 1
ATOM 697 C CA . GLU A 1 90 ? 27.026 5.690 -36.507 1.00 62.66 90 GLU A CA 1
ATOM 698 C C . GLU A 1 90 ? 25.539 5.951 -36.741 1.00 62.66 90 GLU A C 1
ATOM 700 O O . GLU A 1 90 ? 24.774 6.069 -35.777 1.00 62.66 90 GLU A O 1
ATOM 705 N N . PRO A 1 91 ? 25.086 6.118 -38.001 1.00 61.88 91 PRO A N 1
ATOM 706 C CA . PRO A 1 91 ? 23.663 6.148 -38.255 1.00 61.88 91 PRO A CA 1
ATOM 707 C C . PRO A 1 91 ? 23.081 4.869 -37.666 1.00 61.88 91 PRO A C 1
ATOM 709 O O . PRO A 1 91 ? 23.577 3.776 -37.950 1.00 61.88 91 PRO A O 1
ATOM 712 N N . ASP A 1 92 ? 22.023 4.993 -36.864 1.00 70.38 92 ASP A N 1
ATOM 713 C CA . ASP A 1 92 ? 21.212 3.843 -36.482 1.00 70.38 92 ASP A CA 1
ATOM 714 C C . ASP A 1 92 ? 20.516 3.355 -37.758 1.00 70.38 92 ASP A C 1
ATOM 716 O O . ASP A 1 92 ? 19.384 3.715 -38.083 1.00 70.38 92 ASP A O 1
ATOM 720 N N . THR A 1 93 ? 21.267 2.599 -38.556 1.00 70.25 93 THR A N 1
ATOM 721 C CA . THR A 1 93 ? 20.859 2.073 -39.854 1.00 70.25 93 THR A CA 1
ATOM 722 C C . THR A 1 93 ? 19.657 1.156 -39.696 1.00 70.25 93 THR A C 1
ATOM 724 O O . THR A 1 93 ? 18.864 1.052 -40.626 1.00 70.25 93 THR A O 1
ATOM 727 N N . ALA A 1 94 ? 19.450 0.564 -38.515 1.00 69.81 94 ALA A N 1
ATOM 728 C CA . ALA A 1 94 ? 18.270 -0.225 -38.187 1.00 69.81 94 ALA A CA 1
ATOM 729 C C . ALA A 1 94 ? 17.033 0.652 -37.923 1.00 69.81 94 ALA A C 1
ATOM 731 O O . ALA A 1 94 ? 15.914 0.279 -38.289 1.00 69.81 94 ALA A O 1
ATOM 732 N N . LEU A 1 95 ? 17.190 1.823 -37.298 1.00 69.81 95 LEU A N 1
ATOM 733 C CA . LEU A 1 95 ? 16.129 2.832 -37.209 1.00 69.81 95 LEU A CA 1
ATOM 734 C C . LEU A 1 95 ? 15.828 3.447 -38.580 1.00 69.81 95 LEU A C 1
ATOM 736 O O . LEU A 1 95 ? 14.666 3.487 -38.974 1.00 69.81 95 LEU A O 1
ATOM 740 N N . LEU A 1 96 ? 16.853 3.852 -39.333 1.00 75.31 96 LEU A N 1
ATOM 741 C CA . LEU A 1 96 ? 16.705 4.377 -40.694 1.00 75.31 96 LEU A CA 1
ATOM 742 C C . LEU A 1 96 ? 16.040 3.359 -41.623 1.00 75.31 96 LEU A C 1
ATOM 744 O O . LEU A 1 96 ? 15.126 3.728 -42.351 1.00 75.31 96 LEU A O 1
ATOM 748 N N . SER A 1 97 ? 16.423 2.080 -41.559 1.00 75.75 97 SER A N 1
ATOM 749 C CA . SER A 1 97 ? 15.795 1.019 -42.360 1.00 75.75 97 SER A CA 1
ATOM 750 C C . SER A 1 97 ? 14.321 0.846 -42.004 1.00 75.75 97 SER A C 1
ATOM 752 O O . SER A 1 97 ? 13.492 0.858 -42.905 1.00 75.75 97 SER A O 1
ATOM 754 N N . ARG A 1 98 ? 13.962 0.803 -40.710 1.00 72.62 98 ARG A N 1
ATOM 755 C CA . ARG A 1 98 ? 12.548 0.740 -40.283 1.00 72.62 98 ARG A CA 1
ATOM 756 C C . ARG A 1 98 ? 11.740 1.960 -40.713 1.00 72.62 98 ARG A C 1
ATOM 758 O O . ARG A 1 98 ? 10.588 1.814 -41.109 1.00 72.62 98 ARG A O 1
ATOM 765 N N . VAL A 1 99 ? 12.318 3.158 -40.636 1.00 79.00 99 VAL A N 1
ATOM 766 C CA . VAL A 1 99 ? 11.656 4.393 -41.086 1.00 79.00 99 VAL A CA 1
ATOM 767 C C . VAL A 1 99 ? 11.457 4.371 -42.602 1.00 79.00 99 VAL A C 1
ATOM 769 O O . VAL A 1 99 ? 10.370 4.692 -43.072 1.00 79.00 99 VAL A O 1
ATOM 772 N N . LEU A 1 100 ? 12.464 3.954 -43.371 1.00 83.69 100 LEU A N 1
ATOM 773 C CA . LEU A 1 100 ? 12.383 3.866 -44.831 1.00 83.69 100 LEU A CA 1
ATOM 774 C C . LEU A 1 100 ? 11.418 2.770 -45.301 1.00 83.69 100 LEU A C 1
ATOM 776 O O . LEU A 1 100 ? 10.683 2.984 -46.262 1.00 83.69 100 LEU A O 1
ATOM 780 N N . GLU A 1 101 ? 11.387 1.619 -44.629 1.00 84.88 101 GLU A N 1
ATOM 781 C CA . GLU A 1 101 ? 10.390 0.567 -44.859 1.00 84.88 101 GLU A CA 1
ATOM 782 C C . GLU A 1 101 ? 8.979 1.060 -44.545 1.00 84.88 101 GLU A C 1
ATOM 784 O O . GLU A 1 101 ? 8.075 0.878 -45.359 1.00 84.88 101 GLU A O 1
ATOM 789 N N . GLY A 1 102 ? 8.800 1.754 -43.417 1.00 76.25 102 GLY A N 1
ATOM 790 C CA . GLY A 1 102 ? 7.530 2.377 -43.058 1.00 76.25 102 GLY A CA 1
ATOM 791 C C . GLY A 1 102 ? 7.070 3.379 -44.116 1.00 76.25 102 GLY A C 1
ATOM 792 O O . GLY A 1 102 ? 5.946 3.288 -44.590 1.00 76.25 102 GLY A O 1
ATOM 793 N N . LEU A 1 103 ? 7.948 4.285 -44.554 1.00 82.25 103 LEU A N 1
ATOM 794 C CA . LEU A 1 103 ? 7.63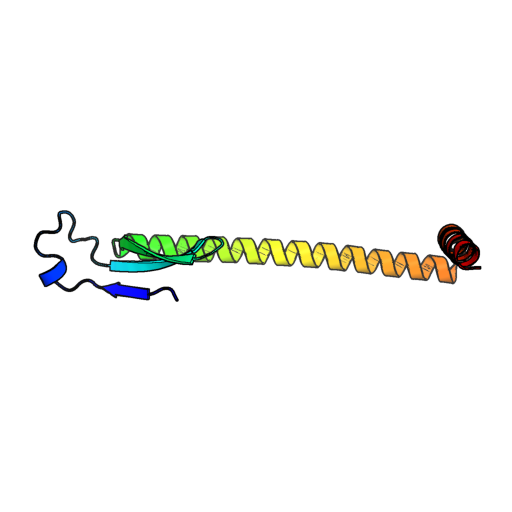2 5.279 -45.585 1.00 82.25 103 LEU A CA 1
ATOM 795 C C . LEU A 1 103 ? 7.311 4.647 -46.948 1.00 82.25 103 LEU A C 1
ATOM 797 O O . LEU A 1 103 ? 6.422 5.134 -47.639 1.00 82.25 103 LEU A O 1
ATOM 801 N N . ARG A 1 104 ? 7.982 3.550 -47.325 1.00 79.50 104 ARG A N 1
ATOM 802 C CA . ARG A 1 104 ? 7.665 2.787 -48.547 1.00 79.50 104 ARG A CA 1
ATOM 803 C C . ARG A 1 104 ? 6.307 2.096 -48.499 1.00 79.50 104 ARG A C 1
ATOM 805 O O . ARG A 1 104 ? 5.739 1.862 -49.553 1.00 79.50 104 ARG A O 1
ATOM 812 N N . ALA A 1 105 ? 5.799 1.766 -47.316 1.00 72.94 105 ALA A N 1
ATOM 813 C CA . ALA A 1 105 ? 4.472 1.174 -47.163 1.00 72.94 105 ALA A CA 1
ATOM 814 C C . ALA A 1 105 ? 3.328 2.209 -47.241 1.00 72.94 105 ALA A C 1
ATOM 816 O O . ALA A 1 105 ? 2.164 1.817 -47.276 1.00 72.94 105 ALA A O 1
ATOM 817 N N . PHE A 1 106 ? 3.646 3.512 -47.253 1.00 53.81 106 PHE A N 1
ATOM 818 C CA . PHE A 1 106 ? 2.682 4.620 -47.337 1.00 53.81 106 PHE A CA 1
ATOM 819 C C . PHE A 1 106 ? 2.577 5.271 -48.734 1.00 53.81 106 PHE A C 1
ATOM 821 O O . PHE A 1 106 ? 1.756 6.174 -48.900 1.00 53.81 106 PHE A O 1
ATOM 828 N N . VAL A 1 107 ? 3.379 4.836 -49.716 1.00 50.88 107 VAL A N 1
ATOM 829 C CA . VAL A 1 107 ? 3.329 5.260 -51.134 1.00 50.88 107 VAL A CA 1
ATOM 830 C C . VAL A 1 107 ? 2.822 4.104 -51.984 1.00 50.88 107 VAL A C 1
ATOM 832 O O . VAL A 1 107 ? 1.978 4.362 -52.867 1.00 50.88 107 VAL A O 1
#

Sequence (107 aa):
MLTLRLLPEEELAGVADPERCVELAVPRSTADRIAVRTLRLTPADLVRLRTATDLALADIRNQVMRAEAAWRQRLGKWHAEGRAAVEANEPDTALLSRVLEGLRAFV